Protein AF-A0A2G1LQA4-F1 (afdb_monomer_lite)

Foldseek 3Di:
DDPLVVPPDPPDDDPCVVVVVVCVVVVVDPDDDDDQQCLQPVCSVVCVVVVHDGDTGDPCSVVDRD

Secondary structure (DSSP, 8-state):
--GGGGG-S-------HHHHHHHHHTTS-S-----HHHHH-TTHHHHHHHT---PPP-GGGGG---

Structure (mmCIF, N/CA/C/O backbone):
data_AF-A0A2G1LQA4-F1
#
_entry.id   AF-A0A2G1LQA4-F1
#
loop_
_atom_site.group_PDB
_atom_site.id
_atom_site.type_symbol
_atom_site.label_atom_id
_atom_site.label_alt_id
_atom_site.label_comp_id
_atom_site.label_asym_id
_atom_site.label_entity_id
_atom_site.label_seq_id
_atom_site.pdbx_PDB_ins_code
_atom_site.Cartn_x
_atom_site.Cartn_y
_atom_site.Cartn_z
_atom_site.occupancy
_atom_site.B_iso_or_equiv
_atom_site.auth_seq_id
_atom_site.auth_comp_id
_atom_site.auth_asym_id
_atom_site.auth_atom_id
_atom_site.pdbx_PDB_model_num
ATOM 1 N N . LYS A 1 1 ? 25.201 16.112 -6.828 1.00 44.78 1 LYS A N 1
ATOM 2 C CA . LYS A 1 1 ? 25.023 15.375 -5.551 1.00 44.78 1 LYS A CA 1
ATOM 3 C C . LYS A 1 1 ? 23.733 14.590 -5.708 1.00 44.78 1 LYS A C 1
ATOM 5 O O . LYS A 1 1 ? 22.654 15.125 -5.489 1.00 44.78 1 LYS A O 1
ATOM 10 N N . ASP A 1 2 ? 23.868 13.411 -6.297 1.00 55.44 2 ASP A N 1
ATOM 11 C CA . ASP A 1 2 ? 22.802 12.705 -7.000 1.00 55.44 2 ASP A CA 1
ATOM 12 C C . ASP A 1 2 ? 21.819 12.059 -6.031 1.00 55.44 2 ASP A C 1
ATOM 14 O O . ASP A 1 2 ? 22.170 11.119 -5.321 1.00 55.44 2 ASP A O 1
ATOM 18 N N . LEU A 1 3 ? 20.576 12.550 -6.025 1.00 56.72 3 LEU A N 1
ATOM 19 C CA . LEU A 1 3 ? 19.459 11.994 -5.248 1.00 56.72 3 LEU A CA 1
ATOM 20 C C . LEU A 1 3 ? 19.271 10.489 -5.509 1.00 56.72 3 LEU A C 1
ATOM 22 O O . LEU A 1 3 ? 18.892 9.749 -4.608 1.00 56.72 3 LEU A O 1
ATOM 26 N N . GLN A 1 4 ? 19.623 10.024 -6.712 1.00 57.66 4 GLN A N 1
AT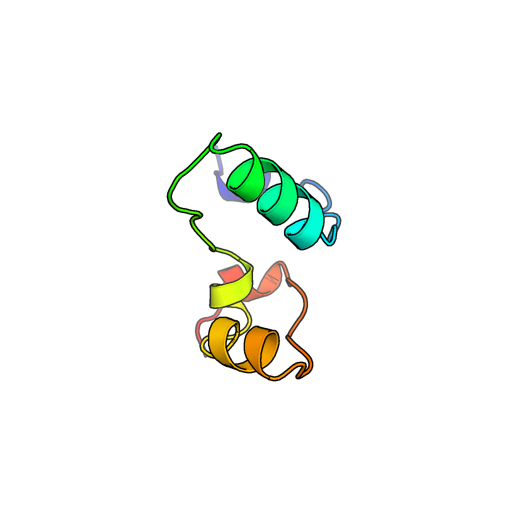OM 27 C CA . GLN A 1 4 ? 19.615 8.608 -7.088 1.00 57.66 4 GLN A CA 1
ATOM 28 C C . GLN A 1 4 ? 20.560 7.752 -6.228 1.00 57.66 4 GLN A C 1
ATOM 30 O O . GLN 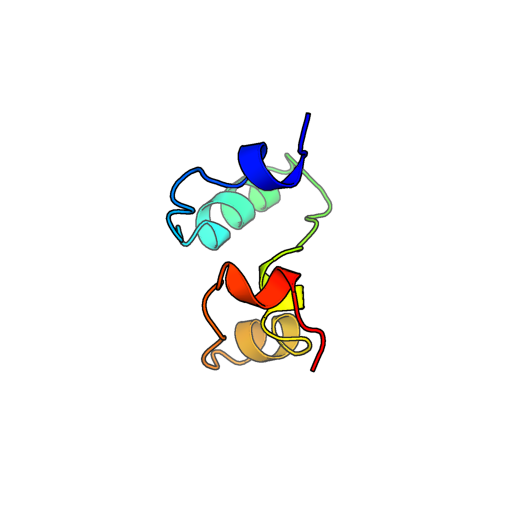A 1 4 ? 20.220 6.622 -5.889 1.00 57.66 4 GLN A O 1
ATOM 35 N N . SER A 1 5 ? 21.705 8.292 -5.797 1.00 55.66 5 SER A N 1
ATOM 36 C CA . SER A 1 5 ? 22.658 7.563 -4.944 1.00 55.66 5 SER A CA 1
ATOM 37 C C . SER A 1 5 ? 22.171 7.386 -3.502 1.00 55.66 5 SER A C 1
ATOM 39 O O . SER A 1 5 ? 22.594 6.454 -2.823 1.00 55.66 5 SER A O 1
ATOM 41 N N . SER A 1 6 ? 2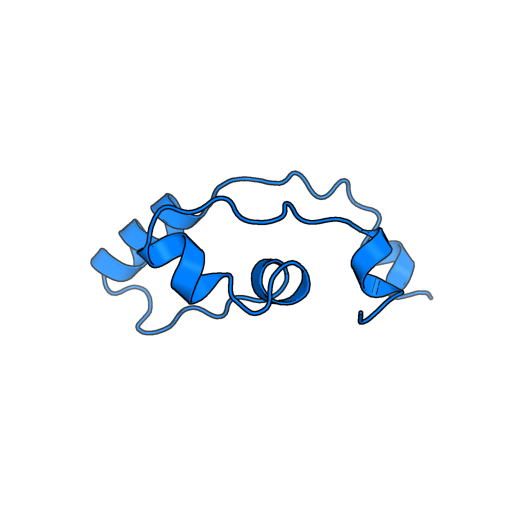1.234 8.219 -3.034 1.00 58.25 6 SER A N 1
ATOM 42 C CA . SER A 1 6 ? 20.629 8.070 -1.703 1.00 58.25 6 SER A CA 1
ATOM 43 C C . SER A 1 6 ? 19.641 6.902 -1.617 1.00 58.25 6 SER A C 1
ATOM 45 O O . SER A 1 6 ? 19.369 6.430 -0.517 1.00 58.25 6 SER A O 1
ATOM 47 N N . PHE A 1 7 ? 19.158 6.384 -2.752 1.00 57.78 7 PHE A N 1
ATOM 48 C CA . PHE A 1 7 ? 18.321 5.180 -2.814 1.00 57.78 7 PHE A CA 1
ATOM 49 C C . PHE A 1 7 ? 19.130 3.876 -2.912 1.00 57.78 7 PHE A C 1
ATOM 51 O O . PHE A 1 7 ? 18.542 2.800 -2.935 1.00 57.78 7 PHE A O 1
ATOM 58 N N . ALA A 1 8 ? 20.468 3.943 -2.927 1.00 54.88 8 ALA A N 1
ATOM 59 C CA . ALA A 1 8 ? 21.357 2.782 -3.041 1.00 54.88 8 ALA A CA 1
ATOM 60 C C . ALA A 1 8 ? 21.481 1.950 -1.746 1.00 54.88 8 ALA A C 1
ATOM 62 O O . ALA A 1 8 ? 22.388 1.127 -1.617 1.00 54.88 8 ALA A O 1
ATOM 63 N N . GLN A 1 9 ? 20.592 2.152 -0.770 1.00 56.84 9 GLN A N 1
ATOM 64 C CA . GLN A 1 9 ? 20.455 1.205 0.329 1.00 56.84 9 GLN A CA 1
ATOM 65 C C . GLN A 1 9 ? 19.738 -0.047 -0.193 1.00 56.84 9 GLN A C 1
ATOM 67 O O . GLN A 1 9 ? 18.769 0.087 -0.947 1.00 56.84 9 GLN A O 1
ATOM 72 N N . PRO A 1 10 ? 20.163 -1.261 0.204 1.00 54.91 10 PRO A N 1
ATOM 73 C CA . PRO A 1 10 ? 19.411 -2.470 -0.094 1.00 54.91 10 PRO A CA 1
ATOM 74 C C . PRO A 1 10 ? 17.975 -2.278 0.397 1.00 54.91 10 PRO A C 1
ATOM 76 O O . PRO A 1 10 ? 17.725 -2.193 1.599 1.00 54.91 10 PRO A O 1
ATOM 79 N N . THR A 1 11 ? 17.025 -2.145 -0.530 1.00 60.03 11 THR A N 1
ATOM 80 C CA . THR A 1 11 ? 15.613 -2.067 -0.163 1.00 60.03 11 THR A CA 1
ATOM 81 C C . THR A 1 11 ? 15.189 -3.480 0.195 1.00 60.03 11 THR A C 1
ATOM 83 O O . THR A 1 11 ? 14.869 -4.282 -0.677 1.00 60.03 11 THR A O 1
ATOM 86 N N . VAL A 1 12 ? 15.250 -3.806 1.486 1.00 61.16 12 VAL A N 1
ATOM 87 C CA . VAL A 1 12 ? 14.690 -5.055 1.997 1.00 61.16 12 VAL A CA 1
ATOM 88 C C . VAL A 1 12 ? 13.180 -4.946 1.855 1.00 61.16 12 VAL A C 1
ATOM 90 O O . VAL A 1 12 ? 12.549 -4.063 2.443 1.00 61.16 12 VAL A O 1
ATOM 93 N N . MET A 1 13 ? 12.609 -5.805 1.015 1.00 61.34 13 MET A N 1
ATOM 94 C CA . MET A 1 13 ? 11.167 -5.897 0.887 1.00 61.34 13 MET A CA 1
ATOM 95 C C . MET A 1 13 ? 10.633 -6.575 2.149 1.00 61.34 13 MET A C 1
ATOM 97 O O . MET A 1 13 ? 10.756 -7.784 2.320 1.00 61.34 13 MET A O 1
ATOM 101 N N . THR A 1 14 ? 10.087 -5.771 3.052 1.00 70.06 14 THR A N 1
ATOM 102 C CA . THR A 1 14 ? 9.422 -6.253 4.261 1.00 70.06 14 THR A CA 1
ATOM 103 C C . THR A 1 14 ? 7.924 -6.149 4.046 1.00 70.06 14 THR A C 1
ATOM 105 O O . THR A 1 14 ? 7.431 -5.068 3.717 1.00 70.06 14 THR A O 1
ATOM 108 N N . ASP A 1 15 ? 7.199 -7.246 4.257 1.00 77.00 15 ASP A N 1
ATOM 109 C CA . ASP A 1 15 ? 5.748 -7.177 4.389 1.00 77.00 15 ASP A CA 1
ATOM 110 C C . ASP A 1 15 ? 5.410 -6.411 5.675 1.00 77.00 15 ASP A C 1
ATOM 112 O O . ASP A 1 15 ? 5.600 -6.893 6.792 1.00 77.00 15 ASP A O 1
ATOM 116 N N . ASN A 1 16 ? 4.992 -5.160 5.503 1.00 86.12 16 ASN A N 1
ATOM 117 C CA . ASN A 1 16 ? 4.647 -4.249 6.585 1.00 86.12 16 ASN A CA 1
ATOM 118 C C . ASN A 1 16 ? 3.141 -3.978 6.658 1.00 86.12 16 ASN A C 1
ATOM 120 O O . ASN A 1 16 ? 2.721 -3.149 7.467 1.00 86.12 16 ASN A O 1
ATOM 124 N N . LEU A 1 17 ? 2.324 -4.662 5.852 1.00 87.38 17 LEU A N 1
ATOM 125 C CA . LEU A 1 17 ? 0.903 -4.353 5.756 1.00 87.38 17 LEU A CA 1
ATOM 126 C C . LEU A 1 17 ? 0.185 -4.624 7.081 1.00 87.38 17 LEU A C 1
ATOM 128 O O . LEU A 1 17 ? -0.576 -3.780 7.549 1.00 87.38 17 LEU A O 1
ATOM 132 N N . ALA A 1 18 ? 0.496 -5.749 7.732 1.00 90.69 18 ALA A N 1
ATOM 133 C CA . ALA A 1 18 ? -0.066 -6.100 9.037 1.00 90.69 18 ALA A CA 1
ATOM 134 C C . ALA A 1 18 ? 0.284 -5.069 10.126 1.00 90.69 18 ALA A C 1
ATOM 136 O O . ALA A 1 18 ? -0.566 -4.708 10.938 1.00 90.69 18 ALA A O 1
ATOM 137 N N . LEU A 1 19 ? 1.516 -4.547 10.114 1.00 92.56 19 LEU A N 1
ATOM 138 C CA . LEU A 1 19 ? 1.950 -3.511 11.054 1.00 92.56 19 LEU A CA 1
ATOM 139 C C . LEU A 1 19 ? 1.133 -2.227 10.881 1.00 92.56 19 LEU A C 1
ATOM 141 O O . LEU A 1 19 ? 0.726 -1.612 11.864 1.00 92.56 19 LEU A O 1
ATOM 145 N N . VAL A 1 20 ? 0.919 -1.803 9.637 1.00 92.75 20 VAL A N 1
ATOM 146 C CA . VAL A 1 20 ? 0.163 -0.581 9.355 1.00 92.75 20 VAL A CA 1
ATOM 147 C C . VAL A 1 20 ? -1.324 -0.779 9.674 1.00 92.75 20 VAL A C 1
ATOM 149 O O . VAL A 1 20 ? -1.942 0.121 10.239 1.00 92.75 20 VAL A O 1
ATOM 152 N N . ALA A 1 21 ? -1.879 -1.963 9.399 1.00 92.06 21 ALA A N 1
ATOM 153 C CA . ALA A 1 21 ? -3.257 -2.306 9.743 1.00 92.06 21 ALA A CA 1
ATOM 154 C C . ALA A 1 21 ? -3.516 -2.251 11.261 1.00 92.06 21 ALA A C 1
ATOM 156 O O . ALA A 1 21 ? -4.522 -1.684 11.683 1.00 92.06 21 ALA A O 1
ATOM 157 N N . ASP A 1 22 ? -2.595 -2.762 12.087 1.00 95.69 22 ASP A N 1
ATOM 158 C CA . ASP A 1 22 ? -2.713 -2.694 13.552 1.00 95.69 22 ASP A CA 1
ATOM 159 C C . ASP A 1 22 ? -2.713 -1.244 14.062 1.00 95.69 22 ASP A C 1
ATOM 161 O O . ASP A 1 22 ? -3.539 -0.861 14.887 1.00 95.69 22 ASP A O 1
ATOM 165 N N . ARG A 1 23 ? -1.834 -0.393 13.522 1.00 95.69 23 ARG A N 1
ATOM 166 C CA . ARG A 1 23 ? -1.777 1.034 13.890 1.00 95.69 23 ARG A CA 1
ATOM 167 C C . ARG A 1 23 ? -3.017 1.805 13.449 1.00 95.69 23 ARG A C 1
ATOM 169 O O . ARG A 1 23 ? -3.498 2.667 14.183 1.00 95.69 23 ARG A O 1
ATOM 176 N N . MET A 1 24 ? -3.564 1.473 12.280 1.00 95.75 24 MET A N 1
ATOM 177 C CA . MET A 1 24 ? -4.838 2.024 11.820 1.00 95.75 24 MET A CA 1
ATOM 178 C C . MET A 1 24 ? -5.983 1.609 12.756 1.00 95.75 24 MET A C 1
ATOM 180 O O . MET A 1 24 ? -6.789 2.451 13.140 1.00 95.75 24 MET A O 1
ATOM 184 N N . ALA A 1 25 ? -6.016 0.350 13.212 1.00 96.19 25 ALA A N 1
ATOM 185 C CA . ALA A 1 25 ? -7.004 -0.127 14.186 1.00 96.19 25 ALA A CA 1
ATOM 186 C C . ALA A 1 25 ? -6.891 0.567 15.559 1.00 96.19 25 ALA A C 1
ATOM 188 O O . ALA A 1 25 ? -7.884 0.681 16.277 1.00 96.19 25 ALA A O 1
ATOM 189 N N . ARG A 1 26 ? -5.702 1.072 15.914 1.00 97.88 26 ARG A N 1
ATOM 190 C CA . ARG A 1 26 ? -5.462 1.907 17.107 1.00 97.88 26 ARG A CA 1
ATOM 191 C C . ARG A 1 26 ? -5.847 3.380 16.921 1.00 97.88 26 ARG A C 1
ATOM 193 O O . ARG A 1 26 ? -5.737 4.144 17.876 1.00 97.88 26 ARG A O 1
ATOM 200 N N . GLY A 1 27 ? -6.274 3.786 15.725 1.00 96.88 27 GLY A N 1
ATOM 201 C CA . GLY A 1 27 ? -6.612 5.175 15.413 1.00 96.88 27 GLY A CA 1
ATOM 202 C C . GLY A 1 27 ? -5.397 6.101 15.319 1.00 96.88 27 GLY A C 1
ATOM 203 O O . GLY A 1 27 ? -5.541 7.306 15.493 1.00 96.88 27 GLY A O 1
ATOM 204 N N . GLU A 1 28 ? -4.196 5.564 15.068 1.00 97.31 28 GLU A N 1
ATOM 205 C CA . GLU A 1 28 ? -2.995 6.397 14.892 1.00 97.31 28 GLU A CA 1
ATOM 206 C C . GLU A 1 28 ? -3.050 7.214 13.590 1.00 97.31 28 GLU A C 1
ATOM 208 O O . GLU A 1 28 ? -2.462 8.292 13.516 1.00 97.31 28 GLU A O 1
ATOM 213 N N . PHE A 1 29 ? -3.756 6.705 12.572 1.00 94.94 29 PHE A N 1
ATOM 214 C CA . PHE A 1 29 ? -3.922 7.340 11.265 1.00 94.94 29 PHE A CA 1
ATOM 215 C C . PHE A 1 29 ? -5.277 6.979 10.656 1.00 94.94 29 PHE A C 1
ATOM 217 O O . PHE A 1 29 ? -5.715 5.833 10.758 1.00 94.94 29 PHE A O 1
ATOM 224 N N . ASP A 1 30 ? -5.876 7.921 9.931 1.00 93.06 30 ASP A N 1
ATOM 225 C CA . ASP A 1 30 ? -7.121 7.691 9.185 1.00 93.06 30 ASP A CA 1
ATOM 226 C C . ASP A 1 30 ? -6.871 7.203 7.750 1.00 93.06 30 ASP A C 1
ATOM 228 O O . ASP A 1 30 ? -7.739 6.590 7.129 1.00 93.06 30 ASP A O 1
ATOM 232 N N . LEU A 1 31 ? -5.686 7.495 7.200 1.00 93.94 31 LEU A N 1
ATOM 233 C CA . LEU A 1 31 ? -5.322 7.222 5.810 1.00 93.94 31 LEU A CA 1
ATOM 234 C C . LEU A 1 31 ? -3.858 6.798 5.687 1.00 93.94 31 LEU A C 1
ATOM 236 O O . LEU A 1 31 ? -2.983 7.281 6.405 1.00 93.94 31 LEU A O 1
ATOM 240 N N . ILE A 1 32 ? -3.592 5.921 4.717 1.00 91.12 32 ILE A N 1
ATOM 241 C CA . ILE A 1 32 ? -2.264 5.376 4.422 1.00 91.12 32 ILE A CA 1
ATOM 242 C C . ILE A 1 32 ? -1.940 5.648 2.955 1.00 91.12 32 ILE A C 1
ATOM 244 O O . ILE A 1 32 ? -2.694 5.264 2.061 1.00 91.12 32 ILE A O 1
ATOM 248 N N . ALA A 1 33 ? -0.794 6.277 2.700 1.00 91.25 33 ALA A N 1
ATOM 249 C CA . ALA A 1 33 ? -0.281 6.451 1.348 1.00 91.25 33 ALA A CA 1
ATOM 250 C C . ALA A 1 33 ? 0.522 5.216 0.912 1.00 91.25 33 ALA A C 1
ATOM 252 O O . ALA A 1 33 ? 1.469 4.804 1.584 1.00 91.25 33 ALA A O 1
ATOM 253 N N . VAL A 1 34 ? 0.175 4.658 -0.249 1.00 89.50 34 VAL A N 1
ATOM 254 C CA . VAL A 1 34 ? 0.887 3.536 -0.873 1.00 89.50 34 VAL A CA 1
ATOM 255 C C . VAL A 1 34 ? 1.630 4.059 -2.101 1.00 89.50 34 VAL A C 1
ATOM 257 O O . VAL A 1 34 ? 1.025 4.673 -2.968 1.00 89.50 34 VAL A O 1
ATOM 260 N N . GLY A 1 35 ? 2.949 3.854 -2.167 1.00 87.88 35 GLY A N 1
ATOM 261 C CA . GLY A 1 35 ? 3.791 4.352 -3.266 1.00 87.88 35 GLY A CA 1
ATOM 262 C C . GLY A 1 35 ? 4.345 3.226 -4.131 1.00 87.88 35 GLY A C 1
ATOM 263 O O . GLY A 1 35 ? 3.757 2.842 -5.134 1.00 87.88 35 GLY A O 1
ATOM 264 N N . ARG A 1 36 ? 5.481 2.659 -3.712 1.00 86.81 36 ARG A N 1
ATOM 265 C CA . ARG A 1 36 ? 6.227 1.631 -4.464 1.00 86.81 36 ARG A CA 1
ATOM 266 C C . ARG A 1 36 ? 5.383 0.438 -4.913 1.00 86.81 36 ARG A C 1
ATOM 268 O O . ARG A 1 36 ? 5.615 -0.063 -6.000 1.00 86.81 36 ARG A O 1
ATOM 275 N N . ALA A 1 37 ? 4.409 0.005 -4.116 1.00 88.62 37 ALA A N 1
ATOM 276 C CA . ALA A 1 37 ? 3.542 -1.104 -4.502 1.00 88.62 37 ALA A CA 1
ATOM 277 C C . ALA A 1 37 ? 2.646 -0.759 -5.706 1.00 88.62 37 ALA A C 1
ATOM 279 O O . ALA A 1 37 ? 2.534 -1.565 -6.622 1.00 88.62 37 ALA A O 1
ATOM 280 N N . LEU A 1 38 ? 2.102 0.465 -5.754 1.00 89.25 38 LEU A N 1
ATOM 281 C CA . LEU A 1 38 ? 1.323 0.950 -6.900 1.00 89.25 38 LEU A CA 1
ATOM 282 C C . LEU A 1 38 ? 2.187 1.170 -8.146 1.00 89.25 38 LEU A C 1
ATOM 284 O O . LEU A 1 38 ? 1.698 0.997 -9.254 1.00 89.25 38 LEU A O 1
ATOM 288 N N . LEU A 1 39 ? 3.466 1.525 -7.972 1.00 87.38 39 LEU A N 1
ATOM 289 C CA . LEU A 1 39 ? 4.406 1.633 -9.095 1.00 87.38 39 LEU A CA 1
ATOM 290 C C . LEU A 1 39 ? 4.711 0.271 -9.734 1.00 87.38 39 LEU A C 1
ATOM 292 O O . LEU A 1 39 ? 4.984 0.216 -10.924 1.00 87.38 39 LEU A O 1
ATOM 296 N N . MET A 1 40 ? 4.667 -0.819 -8.962 1.00 87.94 40 MET A N 1
ATOM 297 C CA . MET A 1 40 ? 4.898 -2.168 -9.492 1.00 87.94 40 MET A CA 1
ATOM 298 C C . MET A 1 40 ? 3.649 -2.821 -10.080 1.00 87.94 40 MET A C 1
ATOM 300 O O . MET A 1 40 ? 3.755 -3.737 -10.900 1.00 87.94 40 MET A O 1
ATOM 304 N N . ASP A 1 41 ? 2.477 -2.424 -9.591 1.00 90.62 41 ASP A N 1
ATOM 305 C CA . ASP A 1 41 ? 1.200 -2.994 -9.988 1.00 90.62 41 ASP A CA 1
ATOM 306 C C . ASP A 1 41 ? 0.084 -1.958 -9.801 1.00 90.62 41 ASP A C 1
ATOM 308 O O . ASP A 1 41 ? -0.359 -1.674 -8.687 1.00 90.62 41 ASP A O 1
ATOM 312 N N . ALA A 1 42 ? -0.409 -1.396 -10.905 1.00 91.88 42 ALA A N 1
ATOM 313 C CA . ALA A 1 42 ? -1.500 -0.422 -10.866 1.00 91.88 42 ALA A CA 1
ATOM 314 C C . ALA A 1 42 ? -2.812 -1.013 -10.307 1.00 91.88 42 ALA A C 1
ATOM 316 O O . ALA A 1 42 ? -3.660 -0.271 -9.813 1.00 91.88 42 ALA A O 1
ATOM 317 N N . GLN A 1 43 ? -2.982 -2.340 -10.358 1.00 94.50 43 GLN A N 1
ATOM 318 C CA . GLN A 1 43 ? -4.132 -3.060 -9.804 1.00 94.50 43 GLN A CA 1
ATOM 319 C C . GLN A 1 43 ? -3.866 -3.601 -8.392 1.00 94.50 43 GLN A C 1
ATOM 321 O O . GLN A 1 43 ? -4.688 -4.355 -7.868 1.00 94.50 43 GLN A O 1
ATOM 326 N N . TRP A 1 44 ? -2.761 -3.201 -7.746 1.00 93.19 44 TRP A N 1
ATOM 327 C CA . TRP A 1 44 ? -2.336 -3.722 -6.443 1.00 93.19 4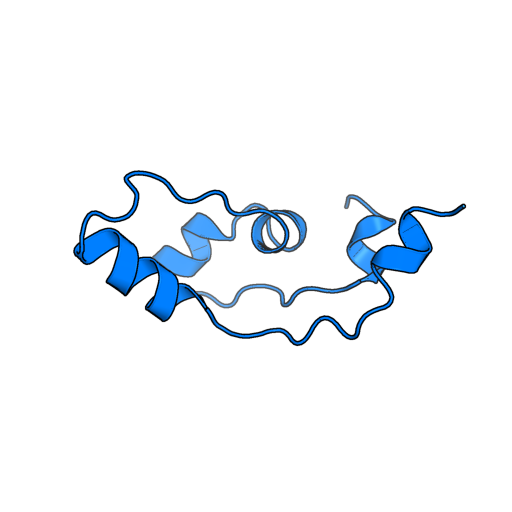4 TRP A CA 1
ATOM 328 C C . TRP A 1 44 ? -3.462 -3.745 -5.404 1.00 93.19 44 TRP A C 1
ATOM 330 O O . TRP A 1 44 ? -3.645 -4.747 -4.726 1.00 93.19 44 TRP A O 1
ATOM 340 N N . VAL A 1 45 ? -4.265 -2.679 -5.301 1.00 93.00 45 VAL A N 1
ATOM 341 C CA . VAL A 1 45 ? -5.352 -2.600 -4.305 1.00 93.00 45 VAL A CA 1
ATOM 342 C C . VAL A 1 45 ? -6.420 -3.670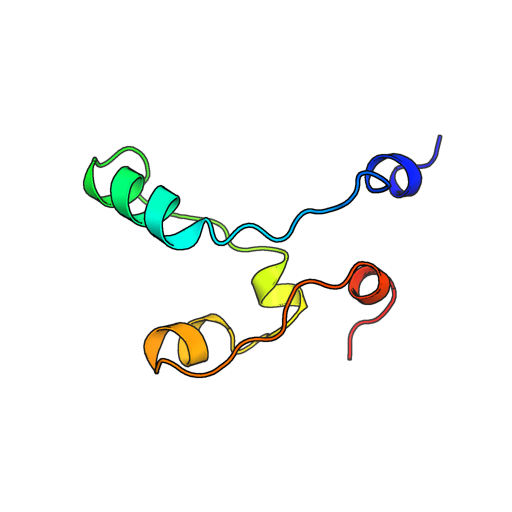 -4.541 1.00 93.00 45 VAL A C 1
ATOM 344 O O . VAL A 1 45 ? -6.855 -4.317 -3.590 1.00 93.00 45 VAL A O 1
ATOM 347 N N . THR A 1 46 ? -6.845 -3.853 -5.793 1.00 96.06 46 THR A N 1
ATOM 348 C CA . THR A 1 46 ? -7.850 -4.857 -6.169 1.00 96.06 46 THR A CA 1
ATOM 349 C C . THR A 1 46 ? -7.310 -6.257 -5.905 1.00 96.06 46 THR A C 1
ATOM 351 O O . THR A 1 46 ? -7.933 -7.031 -5.190 1.00 96.06 46 THR A O 1
ATOM 354 N N . LYS A 1 47 ? -6.084 -6.537 -6.356 1.00 94.56 47 LYS A N 1
ATOM 355 C CA . LYS A 1 47 ? -5.428 -7.833 -6.160 1.00 94.56 47 LYS A CA 1
ATOM 356 C C . LYS A 1 47 ? -5.241 -8.197 -4.692 1.00 94.56 47 LYS A C 1
ATOM 358 O O . LYS A 1 47 ? -5.561 -9.310 -4.295 1.00 94.56 47 LYS A O 1
ATOM 363 N N . MET A 1 48 ? -4.783 -7.253 -3.867 1.00 91.50 48 MET A N 1
ATOM 364 C CA . MET A 1 48 ? -4.628 -7.483 -2.426 1.00 91.50 48 MET A CA 1
ATOM 365 C C . MET A 1 48 ? -5.969 -7.760 -1.744 1.00 91.50 48 MET A C 1
ATOM 367 O O . MET A 1 48 ? -6.025 -8.569 -0.822 1.00 91.50 48 MET A O 1
ATOM 371 N N . ARG A 1 49 ? -7.051 -7.110 -2.190 1.00 92.50 49 ARG A N 1
ATOM 372 C CA . ARG A 1 49 ? -8.407 -7.383 -1.695 1.00 92.50 49 ARG A CA 1
ATOM 373 C C . ARG A 1 49 ? -8.882 -8.782 -2.088 1.00 92.50 49 ARG A C 1
ATOM 375 O O . ARG A 1 49 ? -9.501 -9.448 -1.264 1.00 92.50 49 ARG A O 1
ATOM 382 N N . ASP A 1 50 ? -8.570 -9.209 -3.306 1.00 96.75 50 ASP A N 1
ATOM 383 C CA . ASP A 1 50 ? -9.031 -10.477 -3.879 1.00 96.75 50 ASP A CA 1
ATOM 384 C C . ASP A 1 50 ? -8.110 -11.665 -3.527 1.00 96.75 50 ASP A C 1
ATOM 386 O O . ASP A 1 50 ? -8.409 -12.814 -3.851 1.00 96.75 50 ASP A O 1
ATOM 390 N N . GLY A 1 51 ? -7.005 -11.412 -2.814 1.00 92.94 51 GLY A N 1
ATOM 391 C CA . GLY A 1 51 ? -6.027 -12.430 -2.416 1.00 92.94 51 GLY A CA 1
ATOM 392 C C . GLY A 1 51 ? -5.117 -12.892 -3.558 1.00 92.94 51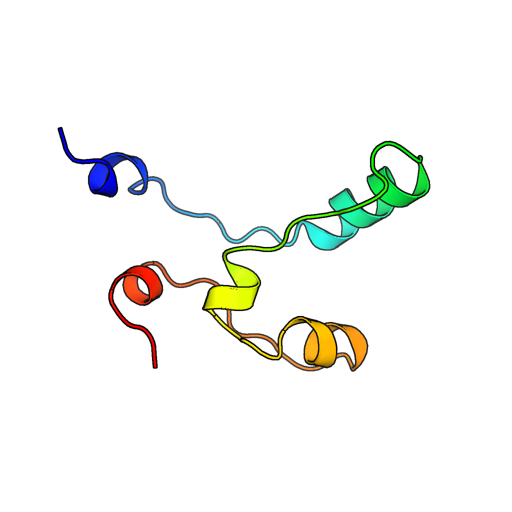 GLY A C 1
ATOM 393 O O . GLY A 1 51 ? -4.523 -13.968 -3.484 1.00 92.94 51 GLY A O 1
ATOM 394 N N . GLU A 1 52 ? -5.012 -12.097 -4.620 1.00 94.31 52 GLU A N 1
ATOM 395 C CA . GLU A 1 52 ? -4.165 -12.375 -5.773 1.00 94.31 52 GLU A CA 1
ATOM 396 C C . GLU A 1 52 ? -2.696 -12.003 -5.521 1.00 94.31 52 GLU A C 1
ATOM 398 O O . GLU A 1 52 ? -2.356 -11.167 -4.679 1.00 94.31 52 GLU A O 1
ATOM 403 N N . ALA A 1 53 ? -1.799 -12.610 -6.299 1.00 90.62 53 ALA A N 1
ATOM 404 C CA . ALA A 1 53 ? -0.377 -12.302 -6.242 1.00 90.62 53 ALA A CA 1
ATOM 405 C C . ALA A 1 53 ? -0.075 -10.900 -6.800 1.00 90.62 53 ALA A C 1
ATOM 407 O O . ALA A 1 53 ? -0.588 -10.502 -7.848 1.00 90.62 53 ALA A O 1
ATOM 408 N N . VAL A 1 54 ? 0.827 -10.184 -6.126 1.00 90.19 54 VAL A N 1
ATOM 409 C CA . VAL A 1 54 ? 1.301 -8.851 -6.520 1.00 90.19 54 VAL A CA 1
ATOM 410 C C . VAL A 1 54 ? 2.783 -8.869 -6.869 1.00 90.19 54 VAL A C 1
ATOM 412 O O . VAL A 1 54 ? 3.558 -9.667 -6.337 1.00 90.19 54 VAL A O 1
ATOM 415 N N . ASN A 1 55 ? 3.189 -7.960 -7.752 1.00 87.69 55 ASN A N 1
ATOM 416 C CA . ASN A 1 55 ? 4.585 -7.850 -8.152 1.00 87.69 55 ASN A CA 1
ATOM 417 C C . ASN A 1 55 ? 5.447 -7.286 -7.006 1.00 87.69 55 ASN A C 1
ATOM 419 O O . ASN A 1 55 ? 5.103 -6.247 -6.431 1.00 87.69 55 ASN A O 1
ATOM 423 N N . PRO A 1 56 ? 6.588 -7.921 -6.677 1.00 82.75 56 PRO A N 1
ATOM 424 C CA . PRO A 1 56 ? 7.511 -7.386 -5.688 1.00 82.75 56 PRO A CA 1
ATOM 425 C C . PRO A 1 56 ? 8.188 -6.112 -6.201 1.00 82.75 56 PRO A C 1
ATOM 427 O O . PRO A 1 56 ? 8.344 -5.912 -7.405 1.00 82.75 56 PRO A O 1
ATOM 430 N N . PHE A 1 57 ? 8.637 -5.263 -5.274 1.00 80.19 57 PHE A N 1
ATOM 431 C CA . PHE A 1 57 ? 9.383 -4.056 -5.621 1.00 80.19 57 PHE A CA 1
ATOM 432 C C . PHE A 1 57 ? 10.693 -4.384 -6.343 1.00 80.19 57 PHE A C 1
ATOM 434 O O . PHE A 1 57 ? 11.467 -5.228 -5.889 1.00 80.19 57 PHE A O 1
ATOM 441 N N . ARG A 1 58 ? 10.964 -3.660 -7.434 1.00 80.00 58 ARG A N 1
ATOM 442 C CA . ARG A 1 58 ? 12.222 -3.730 -8.176 1.00 80.00 58 ARG A CA 1
ATOM 443 C C . ARG A 1 58 ? 12.803 -2.335 -8.359 1.00 80.00 58 ARG A C 1
ATOM 445 O O . ARG A 1 58 ? 12.090 -1.399 -8.703 1.00 80.00 58 ARG A O 1
ATOM 452 N N . LEU A 1 59 ? 14.108 -2.194 -8.140 1.00 76.12 59 LEU A N 1
ATOM 453 C CA . LEU A 1 59 ? 14.784 -0.896 -8.217 1.00 76.12 59 LEU A CA 1
ATOM 454 C C . LEU A 1 59 ? 14.817 -0.328 -9.649 1.00 76.12 59 LEU A C 1
ATOM 456 O O . LEU A 1 59 ? 14.777 0.886 -9.828 1.00 76.12 59 LEU A O 1
ATOM 460 N N . ASP A 1 60 ? 14.867 -1.198 -10.659 1.00 78.44 60 ASP A N 1
ATOM 461 C CA . ASP A 1 60 ? 14.877 -0.821 -12.078 1.00 78.44 60 ASP A CA 1
ATOM 462 C C . ASP A 1 60 ? 13.538 -0.242 -12.567 1.00 78.44 60 ASP A C 1
ATOM 464 O O . ASP A 1 60 ? 13.518 0.501 -13.549 1.00 78.44 60 ASP A O 1
ATOM 468 N N . ALA A 1 61 ? 12.448 -0.473 -11.829 1.00 75.38 61 ALA A N 1
ATOM 469 C CA . ALA A 1 61 ? 11.136 0.106 -12.111 1.00 75.38 61 ALA A CA 1
ATOM 470 C C . ALA A 1 61 ? 11.107 1.642 -11.991 1.00 75.38 61 ALA A C 1
ATOM 472 O O . ALA A 1 61 ? 10.203 2.282 -12.506 1.00 75.38 61 ALA A O 1
ATOM 473 N N . TYR A 1 62 ? 12.098 2.282 -11.357 1.00 71.69 62 TYR A N 1
ATOM 474 C CA . TYR A 1 62 ? 12.188 3.749 -11.374 1.00 71.69 62 TYR A CA 1
ATOM 475 C C . TYR A 1 62 ? 12.591 4.327 -12.737 1.00 71.69 62 TYR A C 1
ATOM 477 O O . TYR A 1 62 ? 12.428 5.526 -12.957 1.00 71.69 62 TYR A O 1
ATOM 485 N N . ALA A 1 63 ? 13.151 3.508 -13.628 1.00 76.06 63 ALA A N 1
ATOM 486 C CA . ALA A 1 63 ? 13.658 3.951 -14.924 1.00 76.06 63 ALA A CA 1
ATOM 487 C C . ALA A 1 63 ? 12.657 3.756 -16.074 1.00 76.06 63 ALA A C 1
ATOM 489 O O . ALA A 1 63 ? 12.921 4.210 -17.185 1.00 76.06 63 ALA A O 1
ATOM 490 N N . THR A 1 64 ? 11.539 3.071 -15.828 1.00 67.06 64 THR A N 1
ATOM 491 C CA . THR A 1 64 ? 10.581 2.644 -16.855 1.00 67.06 64 THR A CA 1
ATOM 492 C C . THR A 1 64 ? 9.155 2.788 -16.329 1.00 67.06 64 THR A C 1
ATOM 494 O O . THR A 1 64 ? 8.897 2.555 -15.152 1.00 67.06 64 THR A O 1
ATOM 497 N N . LEU A 1 65 ? 8.239 3.236 -17.186 1.00 59.25 65 LEU A N 1
ATOM 498 C CA . LEU A 1 65 ? 6.803 3.250 -16.915 1.00 59.25 65 LEU A CA 1
ATOM 499 C C . LEU A 1 65 ? 6.166 2.501 -18.086 1.00 59.25 65 LEU A C 1
ATOM 501 O O . LEU A 1 65 ? 6.024 3.077 -19.166 1.00 59.25 65 LEU A O 1
ATOM 505 N N . ASP A 1 66 ? 5.897 1.216 -17.882 1.00 61.75 66 ASP A N 1
ATOM 506 C CA . ASP A 1 66 ? 5.259 0.341 -18.872 1.00 61.75 66 ASP A CA 1
ATOM 507 C C . ASP A 1 66 ? 3.737 0.304 -18.666 1.00 61.75 66 ASP A C 1
ATOM 509 O O . ASP A 1 66 ? 3.293 0.309 -17.490 1.00 61.75 66 ASP A O 1
#

pLDDT: mean 81.52, std 14.95, range [44.78, 97.88]

Sequence (66 aa):
KDLQSSFAQPTVMTDNLALVADRMARGEFDLIAVGRALLMDAQWVTKMRDGEAVNPFRLDAYATLD

Radius of gyration: 14.2 Å; chains: 1; bounding box: 34×28×36 Å